Protein AF-A0A7R9T171-F1 (afdb_monomer)

Sequence (100 aa):
VRAASKSTMTVAEIAKSERPMKIVFVSAECAPWSKTGGLGDVVGSLPVELAKRGHKVMTISPRYDQYKGAWDTSVHVEALGKSVGFFHEKKKGVDRVFVD

Structure (mmCIF, N/CA/C/O backbone):
data_AF-A0A7R9T171-F1
#
_entry.id   AF-A0A7R9T171-F1
#
loop_
_atom_site.group_PDB
_atom_site.id
_atom_site.type_symbol
_atom_site.label_atom_id
_atom_site.label_alt_id
_atom_site.label_comp_id
_atom_site.label_asym_id
_atom_site.label_entity_id
_atom_site.label_seq_id
_atom_site.pdbx_PDB_ins_code
_atom_site.Cartn_x
_atom_site.Cartn_y
_atom_site.Cartn_z
_atom_site.occupancy
_atom_site.B_iso_or_equiv
_atom_site.auth_seq_id
_atom_site.auth_comp_id
_atom_site.auth_asym_id
_atom_site.auth_atom_id
_atom_site.pdbx_PDB_model_num
ATOM 1 N N . VAL A 1 1 ? -21.809 -25.396 43.282 1.00 40.94 1 VAL A N 1
ATOM 2 C CA . VAL A 1 1 ? -21.152 -25.643 41.976 1.00 40.94 1 VAL A CA 1
ATOM 3 C C . VAL A 1 1 ? -21.964 -24.930 40.902 1.00 40.94 1 VAL A C 1
ATOM 5 O O . VAL A 1 1 ? -22.994 -25.442 40.493 1.00 40.94 1 VAL A O 1
ATOM 8 N N . ARG A 1 2 ? -21.607 -23.688 40.552 1.00 30.27 2 ARG A N 1
ATOM 9 C CA . ARG A 1 2 ? -22.331 -22.885 39.551 1.00 30.27 2 ARG A CA 1
ATOM 10 C C . ARG A 1 2 ? -21.490 -22.898 38.277 1.00 30.27 2 ARG A C 1
ATOM 12 O O . ARG A 1 2 ? -20.361 -22.421 38.289 1.00 30.27 2 ARG A O 1
ATOM 19 N N . ALA A 1 3 ? -22.009 -23.543 37.239 1.00 40.09 3 ALA A N 1
ATOM 20 C CA . ALA A 1 3 ? -21.348 -23.694 35.952 1.00 40.09 3 ALA A CA 1
ATOM 21 C C . ALA A 1 3 ? -21.113 -22.319 35.305 1.00 40.09 3 ALA A C 1
ATOM 23 O O . ALA A 1 3 ? -22.040 -21.520 35.175 1.00 40.09 3 ALA A O 1
ATOM 24 N N . ALA A 1 4 ? -19.866 -22.048 34.920 1.00 43.28 4 ALA A N 1
ATOM 25 C CA . ALA A 1 4 ? -19.492 -20.873 34.148 1.00 43.28 4 ALA A CA 1
ATOM 26 C C . ALA A 1 4 ? -20.035 -21.007 32.717 1.00 43.28 4 ALA A C 1
ATOM 28 O O . ALA A 1 4 ? -19.695 -21.947 31.996 1.00 43.28 4 ALA A O 1
ATOM 29 N N . SER A 1 5 ? -20.892 -20.066 32.322 1.00 41.47 5 SER A N 1
ATOM 30 C CA . SER A 1 5 ? -21.375 -19.915 30.950 1.00 41.47 5 SER A CA 1
ATOM 31 C C . SER A 1 5 ? -20.195 -19.571 30.035 1.00 41.47 5 SER A C 1
ATOM 33 O O . SER A 1 5 ? -19.574 -18.519 30.187 1.00 41.47 5 SER A O 1
ATOM 35 N N . LYS A 1 6 ? -19.844 -20.470 29.108 1.00 45.91 6 LYS A N 1
ATOM 36 C CA . LYS A 1 6 ? -18.869 -20.194 28.046 1.00 45.91 6 LYS A CA 1
ATOM 37 C C . LYS A 1 6 ? -19.537 -19.297 27.002 1.00 45.91 6 LYS A C 1
ATOM 39 O O . LYS A 1 6 ? -20.244 -19.785 26.123 1.00 45.91 6 LYS A O 1
ATOM 44 N N . SER A 1 7 ? -19.325 -17.988 27.113 1.00 41.78 7 SER A N 1
ATOM 45 C CA . SER A 1 7 ? -19.773 -17.006 26.125 1.00 41.78 7 SER A CA 1
ATOM 46 C C . SER A 1 7 ? -19.083 -17.258 24.783 1.00 41.78 7 SER A C 1
ATOM 48 O O . SER A 1 7 ? -17.870 -17.109 24.650 1.00 41.78 7 SER A O 1
ATOM 50 N N . THR A 1 8 ? -19.864 -17.662 23.786 1.00 44.84 8 THR A N 1
ATOM 51 C CA . THR A 1 8 ? -19.421 -17.755 22.391 1.00 44.84 8 THR A CA 1
ATOM 52 C C . THR A 1 8 ? -19.286 -16.329 21.855 1.00 44.84 8 THR A C 1
ATOM 54 O O . THR A 1 8 ? -20.284 -15.621 21.749 1.00 44.84 8 THR A O 1
ATOM 57 N N . MET A 1 9 ? -18.058 -15.875 21.586 1.00 45.22 9 MET A N 1
ATOM 58 C CA . MET A 1 9 ? -17.800 -14.524 21.072 1.00 45.22 9 MET A CA 1
ATOM 59 C C . MET A 1 9 ? -18.233 -14.415 19.607 1.00 45.22 9 MET A C 1
ATOM 61 O O . MET A 1 9 ? -17.807 -15.200 18.761 1.00 45.22 9 MET A O 1
ATOM 65 N N . THR A 1 10 ? -19.085 -13.438 19.303 1.00 45.94 10 THR A N 1
ATOM 66 C CA . THR A 1 10 ? -19.449 -13.076 17.931 1.00 45.94 10 THR A CA 1
ATOM 67 C C . THR A 1 10 ? -18.349 -12.211 17.310 1.00 45.94 10 THR A C 1
ATOM 69 O O . THR A 1 10 ? -17.597 -11.527 18.000 1.00 45.94 10 THR A O 1
ATOM 72 N N . VAL A 1 11 ? -18.264 -12.212 15.980 1.00 55.19 11 VAL A N 1
ATOM 73 C CA . VAL A 1 11 ? -17.243 -11.523 15.159 1.00 55.19 11 VAL A CA 1
ATOM 74 C C . VAL A 1 11 ? -17.263 -9.978 15.313 1.00 55.19 11 VAL A C 1
ATOM 76 O O . VAL A 1 11 ? -16.477 -9.276 14.686 1.00 55.19 11 VAL A O 1
ATOM 79 N N . ALA A 1 12 ? -18.155 -9.421 16.140 1.00 53.19 12 ALA A N 1
ATOM 80 C CA . ALA A 1 12 ? -18.493 -7.999 16.166 1.00 53.19 12 ALA A CA 1
ATOM 81 C C . ALA A 1 12 ? -17.641 -7.122 17.105 1.00 53.19 12 ALA A C 1
ATOM 83 O O . ALA A 1 12 ? -17.650 -5.905 16.938 1.00 53.19 12 ALA A O 1
ATOM 84 N N . GLU A 1 13 ? -16.862 -7.685 18.030 1.00 56.16 13 GLU A N 1
ATOM 85 C CA . GLU A 1 13 ? -15.974 -6.892 18.896 1.00 56.16 13 GLU A CA 1
ATOM 86 C C . GLU A 1 13 ? -14.505 -7.194 18.600 1.00 56.16 13 GLU A C 1
ATOM 88 O O . GLU A 1 13 ? -13.770 -7.760 19.408 1.00 56.16 13 GLU A O 1
ATOM 93 N N . ILE A 1 14 ? -14.036 -6.775 17.420 1.00 62.94 14 ILE A N 1
ATOM 94 C CA . ILE A 1 14 ? -12.603 -6.516 17.264 1.00 62.94 14 ILE A CA 1
ATOM 95 C C . ILE A 1 14 ? -12.301 -5.341 18.194 1.00 62.94 14 ILE A C 1
ATOM 97 O O . ILE A 1 14 ? -12.594 -4.191 17.859 1.00 62.94 14 ILE A O 1
ATOM 101 N N . ALA A 1 15 ? -11.771 -5.639 19.382 1.00 73.31 15 ALA A N 1
ATOM 102 C CA . ALA A 1 15 ? -11.358 -4.631 20.344 1.00 73.31 15 ALA A CA 1
ATOM 103 C C . ALA A 1 15 ? -10.462 -3.609 19.630 1.00 73.31 15 ALA A C 1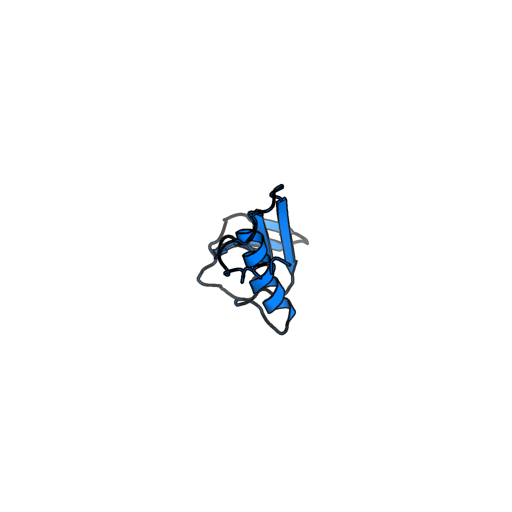
ATOM 105 O O . ALA A 1 15 ? -9.390 -3.946 19.112 1.00 73.31 15 ALA A O 1
ATOM 106 N N . LYS A 1 16 ? -10.945 -2.366 19.533 1.00 79.44 16 LYS A N 1
ATOM 107 C CA . LYS A 1 16 ? -10.157 -1.266 18.978 1.00 79.44 16 LYS A CA 1
ATOM 108 C C . LYS A 1 16 ? -8.924 -1.086 19.852 1.00 79.44 16 LYS A C 1
ATOM 110 O O . LYS A 1 16 ? -9.007 -1.182 21.073 1.00 79.44 16 LYS A O 1
ATOM 115 N N . SER A 1 17 ? -7.782 -0.840 19.225 1.00 83.00 17 SER A N 1
ATOM 116 C CA . SER A 1 17 ? -6.551 -0.599 19.962 1.00 83.00 17 SER A CA 1
ATOM 117 C C . SER A 1 17 ? -6.704 0.650 20.829 1.00 83.00 17 SER A C 1
ATOM 119 O O . SER A 1 17 ? -7.089 1.707 20.332 1.00 83.00 17 SER A O 1
ATOM 121 N N . GLU A 1 18 ? -6.354 0.537 22.111 1.00 86.25 18 GLU A N 1
ATOM 122 C CA . GLU A 1 18 ? -6.325 1.665 23.052 1.00 86.25 18 GLU A CA 1
ATOM 123 C C . GLU A 1 18 ? -5.329 2.755 22.621 1.00 86.25 18 GLU A C 1
ATOM 125 O O . GLU A 1 18 ? -5.447 3.912 23.021 1.00 86.25 18 GLU A O 1
ATOM 130 N N . ARG A 1 19 ? -4.350 2.402 21.773 1.00 91.19 19 ARG A N 1
ATOM 131 C CA . ARG A 1 19 ? -3.341 3.317 21.230 1.00 91.19 19 ARG A CA 1
ATOM 132 C C . ARG A 1 19 ? -3.245 3.179 19.707 1.00 91.19 19 ARG A C 1
ATOM 134 O O . ARG A 1 19 ? -2.403 2.429 19.206 1.00 91.19 19 ARG A O 1
ATOM 141 N N . PRO A 1 20 ? -4.074 3.917 18.947 1.00 91.75 20 PRO A N 1
ATOM 142 C CA . PRO A 1 20 ? -3.958 3.997 17.497 1.00 91.75 20 PRO A CA 1
ATOM 143 C C . PRO A 1 20 ? -2.538 4.373 17.059 1.00 91.75 20 PRO A C 1
ATOM 145 O O . PRO A 1 20 ? -1.914 5.273 17.620 1.00 91.75 20 PRO A O 1
ATOM 148 N N . MET A 1 21 ? -2.037 3.697 16.026 1.00 95.75 21 MET A N 1
ATOM 149 C CA . MET A 1 21 ? -0.687 3.903 15.491 1.00 95.75 21 MET A CA 1
ATOM 150 C C . MET A 1 21 ? -0.750 4.226 14.004 1.00 95.75 21 MET A C 1
ATOM 152 O O . MET A 1 21 ? -1.727 3.888 13.333 1.00 95.75 21 MET A O 1
ATOM 156 N N . LYS A 1 22 ? 0.309 4.861 13.496 1.00 96.44 22 LYS A N 1
ATOM 157 C CA . LYS A 1 22 ? 0.542 5.047 12.062 1.00 96.44 22 LYS A CA 1
ATOM 158 C C . LYS A 1 22 ? 1.493 3.951 11.595 1.00 96.44 22 LYS A C 1
ATOM 160 O O . LYS A 1 22 ? 2.610 3.877 12.096 1.00 96.44 22 LYS A O 1
ATOM 165 N N . ILE A 1 23 ? 1.040 3.100 10.682 1.00 96.00 23 ILE A N 1
ATOM 166 C CA . ILE A 1 23 ? 1.793 1.935 10.211 1.00 96.00 23 ILE A CA 1
ATOM 167 C C . ILE A 1 23 ? 1.936 2.037 8.697 1.00 96.00 23 ILE A C 1
ATOM 169 O O . ILE A 1 23 ? 0.942 2.213 7.994 1.00 96.00 23 ILE A O 1
ATOM 173 N N . VAL A 1 24 ? 3.165 1.918 8.201 1.00 97.19 24 VAL A N 1
ATOM 174 C CA . VAL A 1 24 ? 3.462 1.900 6.767 1.00 97.19 24 VAL A CA 1
ATOM 175 C C . VAL A 1 24 ? 4.076 0.551 6.423 1.00 97.19 24 VAL A C 1
ATOM 177 O O . VAL A 1 24 ? 5.116 0.183 6.962 1.00 97.19 24 VAL A O 1
ATOM 180 N N . PHE A 1 25 ? 3.414 -0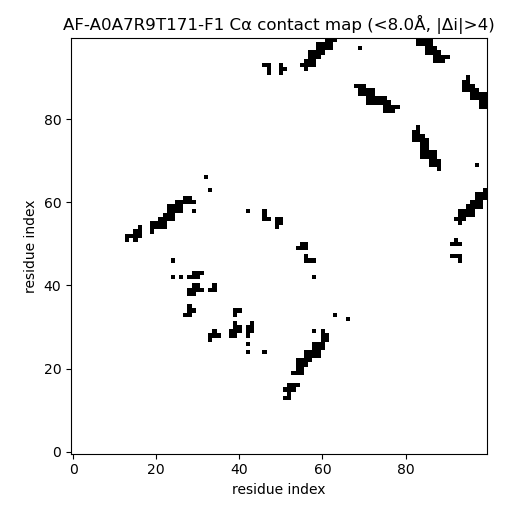.186 5.539 1.00 96.50 25 PHE A N 1
ATOM 181 C CA . PHE A 1 25 ? 3.930 -1.410 4.942 1.00 96.50 25 PHE A CA 1
ATOM 182 C C . PHE A 1 25 ? 4.585 -1.066 3.612 1.00 96.50 25 PHE A C 1
ATOM 184 O O . PHE A 1 25 ? 3.984 -0.363 2.805 1.00 96.50 25 PHE A O 1
ATOM 191 N N . VAL A 1 26 ? 5.785 -1.585 3.374 1.00 96.19 26 VAL A N 1
ATOM 192 C CA . VAL A 1 26 ? 6.478 -1.461 2.090 1.00 96.19 26 VAL A CA 1
ATOM 193 C C . VAL A 1 26 ? 6.759 -2.865 1.580 1.00 96.19 26 VAL A C 1
ATOM 195 O O . VAL A 1 26 ? 7.345 -3.676 2.297 1.00 96.19 26 VAL A O 1
ATOM 198 N N . SER A 1 27 ? 6.311 -3.171 0.367 1.00 95.38 27 SER A N 1
ATOM 199 C CA . SER A 1 27 ? 6.489 -4.489 -0.242 1.00 95.38 27 SER A CA 1
ATOM 200 C C . SER A 1 27 ? 6.559 -4.402 -1.762 1.00 95.38 27 SER A C 1
ATOM 202 O O . SER A 1 27 ? 6.076 -3.454 -2.375 1.00 95.38 27 SER A O 1
ATOM 204 N N . ALA A 1 28 ? 7.132 -5.433 -2.385 1.00 94.56 28 ALA A N 1
ATOM 205 C CA . ALA A 1 28 ? 7.070 -5.597 -3.835 1.00 94.56 28 ALA A CA 1
ATOM 206 C C . ALA A 1 28 ? 5.695 -6.117 -4.302 1.00 94.56 28 ALA A C 1
ATOM 208 O O . ALA A 1 28 ? 5.271 -5.834 -5.413 1.00 94.56 28 ALA A O 1
ATOM 209 N N . GLU A 1 29 ? 4.961 -6.844 -3.455 1.00 93.44 29 GLU A N 1
ATOM 210 C CA . GLU A 1 29 ? 3.659 -7.430 -3.798 1.00 93.44 29 GLU A CA 1
ATOM 211 C C . GLU A 1 29 ? 2.534 -6.835 -2.944 1.00 93.44 29 GLU A C 1
ATOM 213 O O . GLU A 1 29 ? 2.677 -6.683 -1.727 1.00 93.44 29 GLU A O 1
ATOM 218 N N . CYS A 1 30 ? 1.400 -6.531 -3.573 1.00 92.81 30 CYS A N 1
ATOM 219 C CA . CYS A 1 30 ? 0.184 -6.029 -2.949 1.00 92.81 30 CYS A CA 1
ATOM 220 C C . CYS A 1 30 ? -1.055 -6.534 -3.713 1.00 92.81 30 CYS A C 1
ATOM 222 O O . CYS A 1 30 ? -1.359 -6.065 -4.810 1.00 92.81 30 CYS A O 1
ATOM 224 N N . ALA A 1 31 ? -1.812 -7.479 -3.141 1.00 91.31 31 ALA A N 1
ATOM 225 C CA . ALA A 1 31 ? -3.017 -8.003 -3.789 1.00 91.31 31 ALA A CA 1
ATOM 226 C C . ALA A 1 31 ? -4.194 -6.999 -3.741 1.00 91.31 31 ALA A C 1
ATOM 228 O O . ALA A 1 31 ? -4.422 -6.380 -2.695 1.00 91.31 31 ALA A O 1
ATOM 229 N N . PRO A 1 32 ? -5.012 -6.881 -4.809 1.00 91.75 32 PRO A N 1
ATOM 230 C CA . PRO A 1 32 ? -5.009 -7.697 -6.031 1.00 91.75 32 PRO A CA 1
ATOM 231 C C . PRO A 1 32 ? -4.151 -7.145 -7.187 1.00 91.75 32 PRO A C 1
ATOM 233 O O . PRO A 1 32 ? -4.255 -7.665 -8.290 1.00 91.75 32 PRO A O 1
ATOM 236 N N . TRP A 1 33 ? -3.356 -6.094 -6.971 1.00 91.19 33 TRP A N 1
ATOM 237 C CA . TRP A 1 33 ? -2.637 -5.389 -8.041 1.00 91.19 33 TRP A CA 1
ATOM 238 C C . TRP A 1 33 ? -1.370 -6.116 -8.499 1.00 91.19 33 TRP A C 1
ATOM 240 O O . TRP A 1 33 ? -1.204 -6.373 -9.685 1.00 91.19 33 TRP A O 1
ATOM 250 N N . SER A 1 34 ? -0.498 -6.477 -7.558 1.00 88.69 34 SER A N 1
ATOM 251 C CA . SER A 1 34 ? 0.741 -7.209 -7.820 1.00 88.69 34 SER A CA 1
ATOM 252 C C . SER A 1 34 ? 0.841 -8.402 -6.880 1.00 88.69 34 SER A C 1
ATOM 254 O O . SER A 1 34 ? 0.906 -8.260 -5.659 1.00 88.69 34 SER A O 1
ATOM 256 N N . LYS A 1 35 ? 0.784 -9.609 -7.438 1.00 90.50 35 LYS A N 1
ATOM 257 C CA . LYS A 1 35 ? 0.814 -10.843 -6.655 1.00 90.50 35 LYS A CA 1
ATOM 258 C C . LYS A 1 35 ? 1.450 -11.962 -7.462 1.00 90.50 35 LYS A C 1
ATOM 260 O O . LYS A 1 35 ? 0.931 -12.336 -8.510 1.00 90.50 35 LYS A O 1
ATOM 265 N N . THR A 1 36 ? 2.497 -12.541 -6.897 1.00 90.94 36 THR A N 1
ATOM 266 C CA . THR A 1 36 ? 3.153 -13.750 -7.404 1.00 90.94 36 THR A CA 1
ATOM 267 C C . THR A 1 36 ? 2.999 -14.892 -6.403 1.00 90.94 36 THR A C 1
ATOM 269 O O . THR A 1 36 ? 2.835 -16.043 -6.800 1.00 90.94 36 THR A O 1
ATOM 272 N N . GLY A 1 37 ? 2.987 -14.586 -5.099 1.00 89.94 37 GLY A N 1
ATOM 273 C CA . GLY A 1 37 ? 2.864 -15.581 -4.035 1.00 89.94 37 GLY A CA 1
ATOM 274 C C . GLY A 1 37 ? 2.113 -15.081 -2.800 1.00 89.94 37 GLY A C 1
ATOM 275 O O . GLY A 1 37 ? 1.252 -14.204 -2.868 1.00 89.94 37 GLY A O 1
ATOM 276 N N . GLY A 1 38 ? 2.432 -15.667 -1.641 1.00 93.56 38 GLY A N 1
ATOM 277 C CA . GLY A 1 38 ? 1.742 -15.381 -0.376 1.00 93.56 38 GLY A CA 1
ATOM 278 C C . GLY A 1 38 ? 2.017 -13.987 0.200 1.00 93.56 38 GLY A C 1
ATOM 279 O O . GLY A 1 38 ? 1.234 -13.500 1.014 1.00 93.56 38 GLY A O 1
ATOM 280 N N . LEU A 1 39 ? 3.087 -13.311 -0.236 1.00 92.69 39 LEU A N 1
ATOM 281 C CA . LEU A 1 39 ? 3.404 -11.956 0.224 1.00 92.69 39 LEU A CA 1
ATOM 282 C C . LEU A 1 39 ? 2.289 -10.970 -0.150 1.00 92.69 39 LEU A C 1
ATOM 284 O O . LEU A 1 39 ? 1.828 -10.212 0.706 1.00 92.69 39 LEU A O 1
ATOM 288 N N . GLY A 1 40 ? 1.806 -11.030 -1.396 1.00 91.31 40 GLY A N 1
ATOM 289 C CA . GLY A 1 40 ? 0.707 -10.183 -1.856 1.00 91.31 40 GLY A CA 1
ATOM 290 C C . GLY A 1 40 ? -0.574 -10.377 -1.041 1.00 91.31 40 GLY A C 1
ATOM 291 O O . GLY A 1 40 ? -1.270 -9.401 -0.761 1.00 91.31 40 GLY A O 1
ATOM 292 N N . ASP A 1 41 ? -0.860 -11.604 -0.595 1.00 93.81 41 ASP A N 1
ATOM 293 C CA . ASP A 1 41 ? -2.031 -11.900 0.239 1.00 93.81 41 ASP A CA 1
ATOM 294 C C . ASP A 1 41 ? -1.909 -11.320 1.647 1.00 93.81 41 ASP A C 1
ATOM 296 O O . ASP A 1 41 ? -2.877 -10.762 2.175 1.00 93.81 41 ASP A O 1
ATOM 300 N N . VAL A 1 42 ? -0.720 -11.393 2.251 1.00 93.94 42 VAL A N 1
ATOM 301 C CA . VAL A 1 42 ? -0.467 -10.818 3.579 1.00 93.94 42 VAL A CA 1
ATOM 302 C C . VAL A 1 42 ? -0.609 -9.298 3.526 1.00 93.94 42 VAL A C 1
ATOM 304 O O . VAL A 1 42 ? -1.366 -8.728 4.308 1.00 93.94 42 VAL A O 1
ATOM 307 N N . VAL A 1 43 ? 0.034 -8.636 2.561 1.00 94.62 43 VAL A N 1
ATOM 308 C CA . VAL A 1 43 ? -0.045 -7.170 2.397 1.00 94.62 43 VAL A CA 1
ATOM 309 C C . VAL A 1 43 ? -1.441 -6.726 1.934 1.00 94.62 43 VAL A C 1
ATOM 311 O O . VAL A 1 43 ? -1.902 -5.623 2.233 1.00 94.62 43 VAL A O 1
ATOM 314 N N . GLY A 1 44 ? -2.176 -7.594 1.243 1.00 92.06 44 GLY A N 1
ATOM 315 C CA . GLY A 1 44 ? -3.569 -7.355 0.882 1.00 92.06 44 GLY A CA 1
ATOM 316 C C . GLY A 1 44 ? -4.512 -7.370 2.090 1.00 92.06 44 GLY A C 1
ATOM 317 O O . GLY A 1 44 ? -5.403 -6.519 2.174 1.00 92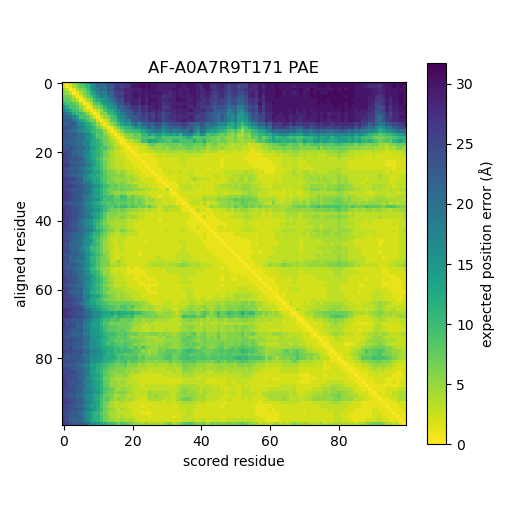.06 44 GLY A O 1
ATOM 318 N N . SER A 1 45 ? -4.315 -8.312 3.021 1.00 94.06 45 SER A N 1
ATOM 319 C CA . SER A 1 45 ? -5.269 -8.643 4.092 1.00 94.06 45 SER A CA 1
ATOM 320 C C . SER A 1 45 ? -4.922 -8.060 5.467 1.00 94.06 45 SER A C 1
ATOM 322 O O . SER A 1 45 ? -5.791 -7.464 6.105 1.00 94.06 45 SER A O 1
ATOM 324 N N . LEU A 1 46 ? -3.670 -8.167 5.921 1.00 94.31 46 LEU A N 1
ATOM 325 C CA . LEU A 1 46 ? -3.252 -7.742 7.261 1.00 94.31 46 LEU A CA 1
ATOM 326 C C . LEU A 1 46 ? -3.441 -6.230 7.497 1.00 94.31 46 LEU A C 1
ATOM 328 O O . LEU A 1 46 ? -4.012 -5.864 8.528 1.00 94.31 46 LEU A O 1
ATOM 332 N N . PRO A 1 47 ? -3.067 -5.333 6.563 1.00 94.69 47 PRO A N 1
ATOM 333 C CA . PRO A 1 47 ? -3.313 -3.898 6.707 1.00 94.69 47 PRO A CA 1
ATOM 334 C C . PRO A 1 47 ? -4.789 -3.542 6.893 1.00 94.69 47 PRO A C 1
ATOM 336 O O . PRO A 1 47 ? -5.112 -2.634 7.656 1.00 94.69 47 PRO A O 1
ATOM 339 N N . VAL A 1 48 ? -5.691 -4.280 6.237 1.00 94.38 48 VAL A N 1
ATOM 340 C CA . VAL A 1 48 ? -7.141 -4.073 6.361 1.00 94.38 48 VAL A CA 1
ATOM 341 C C . VAL A 1 48 ? -7.608 -4.419 7.770 1.00 94.38 48 VAL A C 1
ATOM 343 O O . VAL A 1 48 ? -8.413 -3.697 8.350 1.00 94.38 48 VAL A O 1
ATOM 346 N N . GLU A 1 49 ? -7.084 -5.496 8.344 1.00 93.75 49 GLU A N 1
ATOM 347 C CA . GLU A 1 49 ? -7.441 -5.910 9.697 1.00 93.75 49 GLU A CA 1
ATOM 348 C C . GLU A 1 49 ? -6.886 -4.954 10.764 1.00 93.75 49 GLU A C 1
ATOM 350 O O . GLU A 1 49 ? -7.576 -4.610 11.724 1.00 93.75 49 GLU A O 1
ATOM 355 N N . LEU A 1 50 ? -5.677 -4.428 10.558 1.00 92.75 50 LEU A N 1
ATOM 356 C CA . LEU A 1 50 ? -5.110 -3.380 11.411 1.00 92.75 50 LEU A CA 1
ATOM 357 C C . LEU A 1 50 ? -5.895 -2.063 11.306 1.00 92.75 50 LEU A C 1
ATOM 359 O O . LEU A 1 50 ? -6.119 -1.398 12.319 1.00 92.75 50 LEU A O 1
ATOM 363 N N . ALA A 1 51 ? -6.377 -1.708 10.114 1.00 93.00 51 ALA A N 1
ATOM 364 C CA . ALA A 1 51 ? -7.242 -0.546 9.940 1.00 93.00 51 ALA A CA 1
ATOM 365 C C . ALA A 1 51 ? -8.570 -0.700 10.703 1.00 93.00 51 ALA A C 1
ATOM 367 O O . ALA A 1 51 ? -9.009 0.238 11.369 1.00 93.00 51 ALA A O 1
ATOM 368 N N . LYS A 1 52 ? -9.177 -1.898 10.706 1.00 92.19 52 LYS A N 1
ATOM 369 C CA . LYS A 1 52 ? -10.384 -2.180 11.513 1.00 92.19 52 LYS A CA 1
ATOM 370 C C . LYS A 1 52 ? -10.145 -2.032 13.016 1.00 92.19 52 LYS A C 1
ATOM 372 O O . LYS A 1 52 ? -11.034 -1.570 13.726 1.00 92.19 52 LYS A O 1
ATOM 377 N N . ARG A 1 53 ? -8.940 -2.359 13.493 1.00 91.06 53 ARG A N 1
ATOM 378 C CA . ARG A 1 53 ? -8.521 -2.144 14.892 1.00 91.06 53 ARG A CA 1
ATOM 379 C C . ARG A 1 53 ? -8.304 -0.667 15.249 1.00 91.06 53 ARG A C 1
ATOM 381 O O . ARG A 1 53 ? -8.042 -0.367 16.410 1.00 91.06 53 ARG A O 1
ATOM 388 N N . GLY A 1 54 ? -8.438 0.255 14.293 1.00 91.81 54 GLY A N 1
ATOM 389 C CA . GLY A 1 54 ? -8.331 1.700 14.505 1.00 91.81 54 GLY A CA 1
ATOM 390 C C . GLY A 1 54 ? -6.953 2.289 14.201 1.00 91.81 54 GLY A C 1
ATOM 391 O O . GLY A 1 54 ? -6.738 3.474 14.447 1.00 91.81 54 GLY A O 1
ATOM 392 N N . HIS A 1 55 ? -6.014 1.506 13.662 1.00 94.56 55 HIS A N 1
ATOM 393 C CA . HIS A 1 55 ? -4.719 2.032 13.229 1.00 94.56 55 HIS A CA 1
ATOM 394 C C . HIS A 1 55 ? -4.852 2.760 11.884 1.00 94.56 55 HIS A C 1
ATOM 396 O O . HIS A 1 55 ? -5.629 2.361 11.019 1.00 94.56 55 HIS A O 1
ATOM 402 N N . LYS A 1 56 ? -4.057 3.814 11.674 1.00 95.44 56 LYS A N 1
ATOM 403 C CA . LYS A 1 56 ? -3.916 4.433 10.353 1.00 95.44 56 LYS A CA 1
ATOM 404 C C . LYS A 1 56 ? -2.856 3.657 9.583 1.00 95.44 56 LYS A C 1
ATOM 406 O O . LYS A 1 56 ? -1.681 3.716 9.943 1.00 95.44 56 LYS A O 1
ATOM 411 N N . VAL A 1 57 ? -3.270 2.932 8.551 1.00 96.81 57 VAL A N 1
ATOM 412 C CA . VAL A 1 57 ? -2.385 2.019 7.823 1.00 96.81 57 VAL A CA 1
ATOM 413 C C . VAL A 1 57 ? -2.234 2.449 6.373 1.00 96.81 57 VAL A C 1
ATOM 415 O O . VAL A 1 57 ? -3.224 2.757 5.709 1.00 96.81 57 VAL A O 1
ATOM 418 N N . MET A 1 58 ? -0.993 2.427 5.897 1.00 97.06 58 MET A N 1
ATOM 419 C CA . MET A 1 58 ? -0.633 2.667 4.509 1.00 97.06 58 MET A CA 1
ATOM 420 C C . MET A 1 58 ? 0.153 1.482 3.940 1.00 97.06 58 MET A C 1
ATOM 422 O O . MET A 1 58 ? 0.966 0.893 4.651 1.00 97.06 58 MET A O 1
ATOM 426 N N . THR A 1 59 ? -0.066 1.138 2.672 1.00 96.19 59 THR A N 1
ATOM 427 C CA . THR A 1 59 ? 0.751 0.159 1.934 1.00 96.19 59 THR A CA 1
ATOM 428 C C . THR A 1 59 ? 1.413 0.832 0.742 1.00 96.19 59 THR A C 1
ATOM 430 O O . THR A 1 59 ? 0.709 1.478 -0.028 1.00 96.19 59 THR A O 1
ATOM 433 N N . ILE A 1 60 ? 2.719 0.650 0.571 1.00 96.25 60 ILE A N 1
ATOM 434 C CA . ILE A 1 60 ? 3.507 1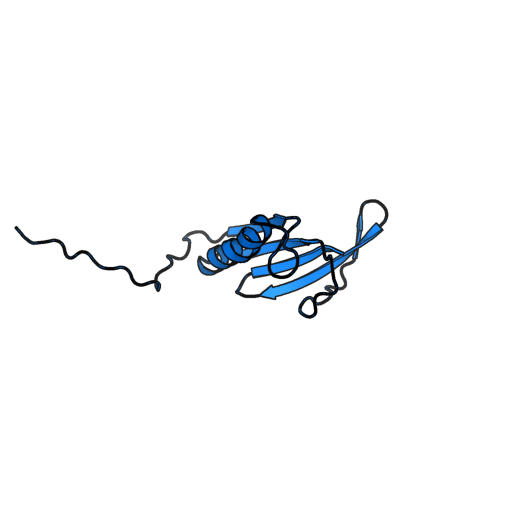.175 -0.543 1.00 96.25 60 ILE A CA 1
ATOM 435 C C . ILE A 1 60 ? 4.035 0.001 -1.367 1.00 96.25 60 ILE A C 1
ATOM 437 O O . ILE A 1 60 ? 4.683 -0.890 -0.814 1.00 96.25 60 ILE A O 1
ATOM 441 N N . SER A 1 61 ? 3.774 0.007 -2.673 1.00 95.56 61 SER A N 1
ATOM 442 C CA . SER A 1 61 ? 4.298 -0.999 -3.606 1.00 95.56 61 SER A CA 1
ATOM 443 C C . SER A 1 61 ? 4.557 -0.411 -4.994 1.00 95.56 61 SER A C 1
ATOM 445 O O . SER A 1 61 ? 3.904 0.565 -5.352 1.00 95.56 61 SER A O 1
ATOM 447 N N . PRO A 1 62 ? 5.447 -0.987 -5.816 1.00 95.38 62 PRO A N 1
ATOM 448 C CA . PRO A 1 62 ? 5.644 -0.516 -7.184 1.00 95.38 62 PRO A CA 1
ATOM 449 C C . PRO A 1 62 ? 4.368 -0.618 -8.034 1.00 95.38 62 PRO A C 1
ATOM 451 O O . PRO A 1 62 ? 3.540 -1.523 -7.862 1.00 95.38 62 PRO A O 1
ATOM 454 N N . ARG A 1 63 ? 4.214 0.315 -8.972 1.00 94.88 63 ARG A N 1
ATOM 455 C CA . ARG A 1 63 ? 3.146 0.328 -9.966 1.00 94.88 63 ARG A CA 1
ATOM 456 C C . ARG A 1 63 ? 3.586 -0.466 -11.196 1.00 94.88 63 ARG A C 1
ATOM 458 O O . ARG A 1 63 ? 4.166 0.075 -12.122 1.00 94.88 63 ARG A O 1
ATOM 465 N N . TYR A 1 64 ? 3.316 -1.769 -11.205 1.00 93.38 64 TYR A N 1
ATOM 466 C CA . TYR A 1 64 ? 3.686 -2.625 -12.340 1.00 93.38 64 TYR A CA 1
ATOM 467 C C . TYR A 1 64 ? 2.760 -2.482 -13.554 1.00 93.38 64 TYR A C 1
ATOM 469 O O . TYR A 1 64 ? 3.144 -2.872 -14.652 1.00 93.38 64 TYR A O 1
ATOM 477 N N . ASP A 1 65 ? 1.548 -1.956 -13.363 1.00 92.06 65 ASP A N 1
ATOM 478 C CA . ASP A 1 65 ? 0.568 -1.735 -14.428 1.00 92.06 65 ASP A CA 1
ATOM 479 C C . ASP A 1 65 ? -0.289 -0.491 -14.125 1.00 92.06 65 ASP A C 1
ATOM 481 O O . ASP A 1 65 ? -0.314 0.036 -13.006 1.00 92.06 65 ASP A O 1
ATOM 485 N N . GLN A 1 66 ? -1.037 -0.018 -15.118 1.00 91.25 66 GLN A N 1
ATOM 486 C CA . GLN A 1 66 ? -1.942 1.116 -15.001 1.00 91.25 66 GLN A CA 1
ATOM 487 C C . GLN A 1 66 ? -3.233 0.723 -14.271 1.00 91.25 66 GLN A C 1
ATOM 489 O O . GLN A 1 66 ? -4.280 0.442 -14.859 1.00 91.25 66 GLN A O 1
ATOM 494 N N . TYR A 1 67 ? -3.172 0.722 -12.941 1.00 90.31 67 TYR A N 1
ATOM 495 C CA . TYR A 1 67 ? -4.315 0.383 -12.096 1.00 90.31 67 TYR A CA 1
ATOM 496 C C . TYR A 1 67 ? -5.448 1.416 -12.210 1.00 90.31 67 TYR A C 1
ATOM 498 O O . TYR A 1 67 ? -5.293 2.565 -11.804 1.00 90.31 67 TYR A O 1
ATOM 506 N N . LYS A 1 68 ? -6.628 0.989 -12.685 1.0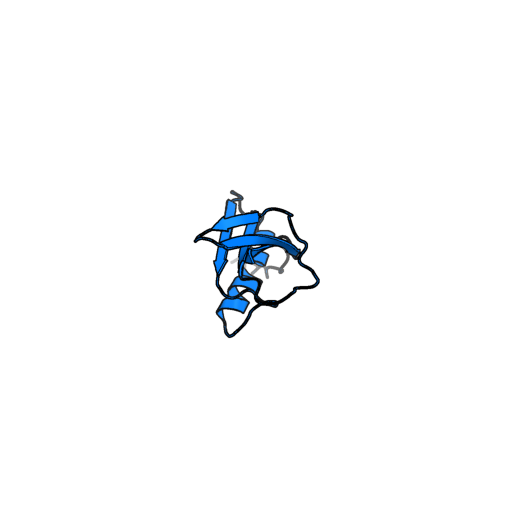0 86.94 68 LYS A N 1
ATOM 507 C CA . LYS A 1 68 ? -7.803 1.861 -12.918 1.00 86.94 68 LYS A CA 1
ATOM 508 C C . LYS A 1 68 ? -8.287 2.645 -11.689 1.00 86.94 68 LYS A C 1
ATOM 510 O O . LYS A 1 68 ? -8.932 3.673 -11.849 1.00 86.94 68 LYS A O 1
ATOM 515 N N . GLY A 1 69 ? -8.052 2.124 -10.484 1.00 86.06 69 GLY A N 1
ATOM 516 C CA . GLY A 1 69 ? -8.499 2.734 -9.226 1.00 86.06 69 GLY A CA 1
ATOM 517 C C . GLY A 1 69 ? -7.490 3.692 -8.593 1.00 86.06 69 GLY A C 1
ATOM 518 O O . GLY A 1 69 ? -7.850 4.398 -7.653 1.00 86.06 69 GLY A O 1
ATOM 519 N N . ALA A 1 70 ? -6.251 3.712 -9.087 1.00 91.88 70 ALA A N 1
ATOM 520 C CA . ALA A 1 70 ? -5.190 4.538 -8.538 1.00 91.88 70 AL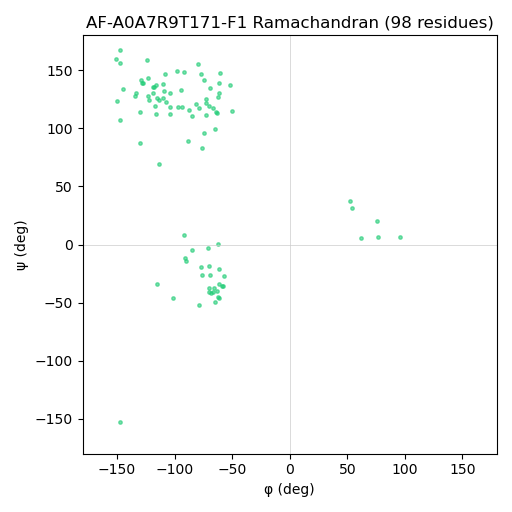A A CA 1
ATOM 521 C C . ALA A 1 70 ? -5.128 5.870 -9.293 1.00 91.88 70 ALA A C 1
ATOM 523 O O . ALA A 1 70 ? -4.889 5.892 -10.501 1.00 91.88 70 ALA A O 1
ATOM 524 N N . TRP A 1 71 ? -5.351 6.975 -8.584 1.00 94.12 71 TRP A N 1
ATOM 525 C CA . TRP A 1 71 ? -5.235 8.318 -9.150 1.00 94.12 71 TRP A CA 1
ATOM 526 C C . TRP A 1 71 ? -3.827 8.871 -8.934 1.00 94.12 71 TRP A C 1
ATOM 528 O O . TRP A 1 71 ? -3.176 8.558 -7.936 1.00 94.12 71 TRP A O 1
ATOM 538 N N . ASP A 1 72 ? -3.364 9.699 -9.867 1.00 93.31 72 ASP A N 1
ATOM 539 C CA . ASP A 1 72 ? -2.094 10.412 -9.734 1.00 93.31 72 ASP A CA 1
ATOM 540 C C . ASP A 1 72 ? -2.205 11.479 -8.633 1.00 93.31 72 ASP A C 1
ATOM 542 O O . ASP A 1 72 ? -3.197 12.207 -8.547 1.00 93.31 72 ASP A O 1
ATOM 546 N N . THR A 1 73 ? -1.200 11.553 -7.764 1.00 94.19 73 THR A N 1
ATOM 547 C CA . THR A 1 73 ? -1.110 12.592 -6.728 1.00 94.19 73 THR A CA 1
ATOM 548 C C . THR A 1 73 ? -0.471 13.885 -7.237 1.00 94.19 73 THR A C 1
ATOM 550 O O . THR A 1 73 ? -0.403 14.860 -6.488 1.00 94.19 73 THR A O 1
ATOM 553 N N . SER A 1 74 ? 0.011 13.897 -8.483 1.00 92.25 74 SER A N 1
ATOM 554 C CA . SER A 1 74 ? 0.813 14.954 -9.109 1.00 92.25 74 SER A CA 1
ATOM 555 C C . SER A 1 74 ? 2.157 15.207 -8.418 1.00 92.25 74 SER A C 1
ATOM 557 O O . SER A 1 74 ? 2.885 16.129 -8.791 1.00 92.25 74 SER A O 1
ATOM 559 N N . VAL A 1 75 ? 2.516 14.391 -7.425 1.00 92.06 75 VAL A N 1
ATOM 560 C CA . VAL A 1 75 ? 3.797 14.467 -6.727 1.00 92.06 75 VAL A CA 1
ATOM 561 C C . VAL A 1 75 ? 4.806 13.629 -7.492 1.00 92.06 75 VAL A C 1
ATOM 563 O O . VAL A 1 75 ? 4.677 12.409 -7.567 1.00 92.06 75 VAL A O 1
ATOM 566 N N . HIS A 1 76 ? 5.821 14.307 -8.018 1.00 92.38 76 HIS A N 1
ATOM 567 C CA . HIS A 1 76 ? 6.955 13.691 -8.688 1.00 92.38 76 HIS A CA 1
ATOM 568 C C . HIS A 1 76 ? 8.231 14.041 -7.927 1.00 92.38 76 HIS A C 1
ATOM 570 O O . HIS A 1 76 ? 8.421 15.189 -7.517 1.00 92.38 76 HIS A O 1
ATOM 576 N N . VAL A 1 77 ? 9.091 13.050 -7.714 1.00 94.12 77 VAL A N 1
ATOM 577 C CA . VAL A 1 77 ? 10.381 13.216 -7.042 1.00 94.12 77 VAL A CA 1
ATOM 578 C C . VAL A 1 77 ? 11.488 12.647 -7.909 1.00 94.12 77 VAL A C 1
ATOM 580 O O . VAL A 1 77 ? 11.342 11.579 -8.490 1.00 94.12 77 VAL A O 1
ATOM 583 N N . GLU A 1 78 ? 12.617 13.341 -7.979 1.00 94.19 78 GLU A N 1
ATOM 584 C CA . GLU A 1 78 ? 13.819 12.786 -8.596 1.00 94.19 78 GLU A CA 1
ATOM 585 C C . GLU A 1 78 ? 14.492 11.824 -7.616 1.00 94.19 78 GLU A C 1
ATOM 587 O O . GLU A 1 78 ? 14.934 12.218 -6.533 1.00 94.19 78 GLU A O 1
ATOM 592 N N . ALA A 1 79 ? 14.572 10.552 -7.995 1.00 90.25 79 A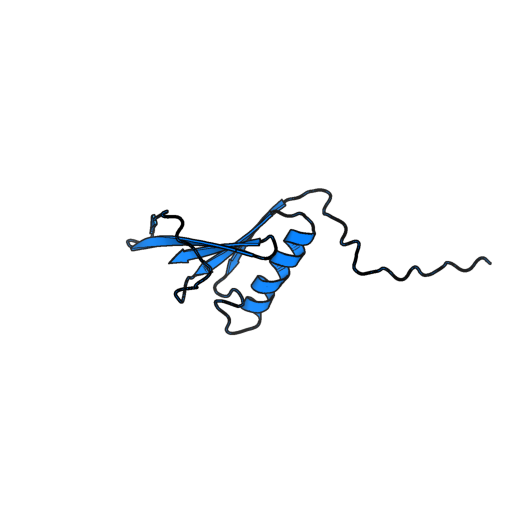LA A N 1
ATOM 593 C CA . ALA A 1 79 ? 15.233 9.511 -7.227 1.00 90.25 79 ALA A CA 1
ATOM 594 C C . ALA A 1 79 ? 16.108 8.663 -8.152 1.00 90.25 79 ALA A C 1
ATOM 596 O O . ALA A 1 79 ? 15.655 8.146 -9.168 1.00 90.25 79 ALA A O 1
ATOM 597 N N . LEU A 1 80 ? 17.386 8.504 -7.790 1.00 91.19 80 LEU A N 1
ATOM 598 C CA . LEU A 1 80 ? 18.355 7.711 -8.563 1.00 91.19 80 LEU A CA 1
ATOM 599 C C . LEU A 1 80 ? 18.462 8.136 -10.048 1.00 91.19 80 LEU A C 1
ATOM 601 O O . LEU A 1 80 ? 18.722 7.302 -10.914 1.00 91.19 80 LEU A O 1
ATOM 605 N N . GLY A 1 81 ? 18.260 9.428 -10.340 1.00 92.12 81 GLY A N 1
ATOM 606 C CA . GLY A 1 81 ? 18.306 9.983 -11.700 1.00 92.12 81 GLY A CA 1
ATOM 607 C C . GLY A 1 81 ? 17.078 9.669 -12.558 1.00 92.12 81 GLY A C 1
ATOM 608 O O . GLY A 1 81 ? 17.176 9.683 -13.785 1.00 92.12 81 GLY A O 1
ATOM 609 N N . LYS A 1 82 ? 15.951 9.323 -11.928 1.00 91.75 82 LYS A N 1
ATOM 610 C CA . LYS A 1 82 ? 14.655 9.129 -12.575 1.00 91.75 82 LYS A CA 1
ATOM 611 C C . LYS A 1 82 ? 13.586 9.934 -11.843 1.00 91.75 82 LYS A C 1
ATOM 613 O O . LYS A 1 82 ? 13.560 9.953 -10.612 1.00 91.75 82 LYS A O 1
ATOM 618 N N . SER A 1 83 ? 12.660 10.507 -12.606 1.00 93.00 83 SER A N 1
ATOM 619 C CA . SER A 1 83 ? 11.421 11.066 -12.067 1.00 93.00 83 SER A CA 1
ATOM 620 C C . SER A 1 83 ? 10.493 9.929 -11.650 1.00 93.00 83 SER A C 1
ATOM 622 O O . SER A 1 83 ? 10.161 9.075 -12.471 1.00 93.00 83 SER A O 1
ATOM 624 N N . VAL A 1 84 ? 10.119 9.920 -10.375 1.00 94.44 84 VAL A N 1
ATOM 625 C CA . VAL A 1 84 ? 9.257 8.921 -9.744 1.00 94.44 84 VAL A CA 1
ATOM 626 C C . VAL A 1 84 ? 7.944 9.579 -9.335 1.00 94.44 84 VAL A C 1
ATOM 628 O O . VAL A 1 84 ? 7.952 10.562 -8.589 1.00 94.44 84 VAL A O 1
ATOM 631 N N . GLY A 1 85 ? 6.826 9.035 -9.809 1.00 94.75 85 GLY A N 1
ATOM 632 C CA . GLY A 1 85 ? 5.470 9.483 -9.509 1.00 94.75 85 GLY A CA 1
ATOM 633 C C . GLY A 1 85 ? 4.810 8.657 -8.405 1.00 94.75 85 GLY A C 1
ATOM 634 O O . GLY A 1 85 ? 5.059 7.459 -8.250 1.00 94.75 85 GLY A O 1
ATOM 635 N N . PHE A 1 86 ? 3.926 9.292 -7.633 1.00 95.56 86 PHE A N 1
ATOM 636 C CA . PHE A 1 86 ? 3.114 8.602 -6.630 1.00 95.56 86 PHE A CA 1
ATOM 637 C C . PHE A 1 86 ? 1.645 8.559 -7.043 1.00 95.56 86 PHE A C 1
ATOM 639 O O . PHE A 1 86 ? 1.001 9.589 -7.238 1.00 95.56 86 PHE A O 1
ATOM 646 N N . PHE A 1 87 ? 1.083 7.357 -7.069 1.00 95.81 87 PHE A N 1
ATOM 647 C CA . PHE A 1 87 ? -0.337 7.111 -7.288 1.00 95.81 87 PHE A CA 1
ATOM 648 C C . PHE A 1 87 ? -0.984 6.650 -5.988 1.00 95.81 87 PHE A C 1
ATOM 650 O O . PHE A 1 87 ? -0.357 5.958 -5.191 1.00 95.81 87 PHE A O 1
ATOM 657 N N . HIS A 1 88 ? -2.241 7.001 -5.751 1.00 95.50 88 HIS A N 1
ATOM 658 C CA . HIS A 1 88 ? -2.939 6.656 -4.516 1.00 95.50 88 HIS A CA 1
ATOM 659 C C . HIS A 1 88 ? -4.275 5.979 -4.825 1.00 95.50 88 HIS A C 1
ATOM 661 O O . HIS A 1 88 ? -4.991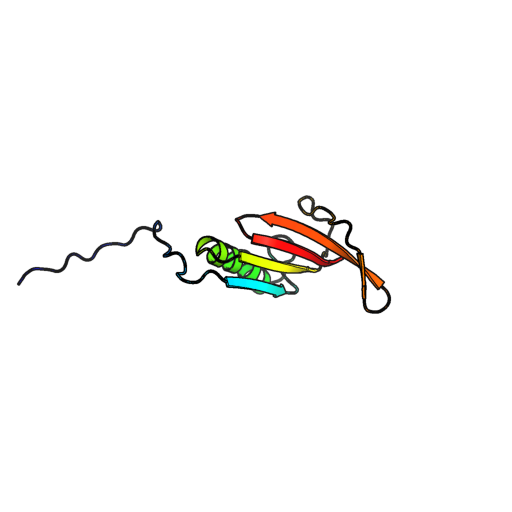 6.380 -5.732 1.00 95.50 88 HIS A O 1
ATOM 667 N N . GLU A 1 89 ? -4.613 4.943 -4.061 1.00 94.56 89 GLU A N 1
ATOM 668 C CA . GLU A 1 89 ? -5.940 4.344 -3.980 1.00 94.56 89 GLU A CA 1
ATOM 669 C C . GLU A 1 89 ? -6.308 4.125 -2.507 1.00 94.56 89 GLU A C 1
ATOM 671 O O . GLU A 1 89 ? -5.555 3.515 -1.749 1.00 94.56 89 GLU A O 1
ATOM 676 N N . LYS A 1 90 ? -7.497 4.560 -2.080 1.00 93.00 90 LYS A N 1
ATOM 677 C CA . LYS A 1 90 ? -7.989 4.291 -0.723 1.00 93.00 90 LYS A CA 1
ATOM 678 C C . LYS A 1 90 ? -9.051 3.205 -0.743 1.00 93.00 90 LYS A C 1
ATOM 680 O O . LYS A 1 90 ? -10.123 3.386 -1.317 1.00 93.00 90 LYS A O 1
ATOM 685 N N . LYS A 1 91 ? -8.790 2.081 -0.068 1.00 90.44 91 LYS A N 1
ATOM 686 C CA . LYS A 1 91 ? -9.689 0.917 -0.090 1.00 90.44 91 LYS A CA 1
ATOM 687 C C . LYS A 1 91 ? -9.718 0.187 1.245 1.00 90.44 91 LYS A C 1
ATOM 689 O O . LYS A 1 91 ? -8.677 -0.108 1.823 1.00 90.44 91 LYS A O 1
ATOM 694 N N . LYS A 1 92 ? -10.925 -0.145 1.724 1.00 90.00 92 LYS A N 1
ATOM 695 C CA . LYS A 1 92 ? -11.161 -0.862 2.998 1.00 90.00 92 LYS A CA 1
ATOM 696 C C . LYS A 1 92 ? -10.458 -0.212 4.208 1.00 90.00 92 LYS A C 1
ATOM 698 O O . LYS A 1 92 ? -9.942 -0.911 5.072 1.00 90.00 92 LYS A O 1
ATOM 703 N N . GLY A 1 93 ? -10.418 1.122 4.249 1.00 89.62 93 GLY A N 1
ATOM 704 C CA . GLY A 1 93 ? -9.787 1.876 5.341 1.00 89.62 93 GLY A CA 1
ATOM 705 C C . GLY A 1 93 ? -8.255 1.922 5.306 1.00 89.62 93 GLY A C 1
ATOM 706 O O . GLY A 1 93 ? -7.662 2.455 6.237 1.00 89.62 93 GLY A O 1
ATOM 707 N N . VAL A 1 94 ? -7.626 1.405 4.246 1.00 94.38 94 VAL A N 1
ATOM 708 C CA . VAL A 1 94 ? -6.172 1.423 4.039 1.00 94.38 94 VAL A CA 1
ATOM 709 C C . VAL A 1 94 ? -5.837 2.390 2.908 1.00 94.38 94 VAL A C 1
ATOM 711 O O . VAL A 1 94 ? -6.465 2.335 1.845 1.00 94.38 94 VAL A O 1
ATOM 714 N N . ASP A 1 95 ? -4.855 3.257 3.140 1.00 95.94 95 ASP A N 1
ATOM 715 C CA . ASP A 1 95 ? -4.280 4.134 2.117 1.00 95.94 95 ASP A CA 1
ATOM 716 C C . ASP A 1 95 ? -3.245 3.319 1.309 1.00 95.94 95 ASP A C 1
ATOM 718 O O . ASP A 1 95 ? -2.310 2.759 1.879 1.00 95.94 95 ASP A O 1
ATOM 722 N N . ARG A 1 96 ? -3.405 3.172 -0.008 1.00 95.19 96 ARG A N 1
ATOM 723 C CA . ARG A 1 96 ? -2.504 2.359 -0.844 1.00 95.19 96 ARG A CA 1
ATOM 724 C C . ARG A 1 96 ? -1.788 3.234 -1.851 1.00 95.19 96 ARG A C 1
ATOM 726 O O . ARG A 1 96 ? -2.417 3.780 -2.748 1.00 95.19 96 ARG A O 1
ATOM 733 N N . VAL A 1 97 ? -0.483 3.372 -1.688 1.00 96.31 97 VAL A N 1
ATOM 734 C CA . VAL A 1 97 ? 0.356 4.208 -2.537 1.00 96.31 97 VAL A CA 1
ATOM 735 C C . VAL A 1 97 ? 1.140 3.318 -3.492 1.00 96.31 97 VAL A C 1
ATOM 737 O O . VAL A 1 97 ? 1.764 2.343 -3.073 1.00 96.31 97 VAL A O 1
ATOM 740 N N . PHE A 1 98 ? 1.110 3.660 -4.773 1.00 95.69 98 PHE A N 1
ATOM 741 C CA . PHE A 1 98 ? 1.901 3.013 -5.802 1.00 95.69 98 PHE A CA 1
ATOM 742 C C . PHE A 1 98 ? 2.990 3.951 -6.303 1.00 95.69 98 PHE A C 1
ATOM 744 O O . PHE A 1 98 ? 2.744 5.142 -6.476 1.00 95.69 98 PHE A O 1
ATOM 751 N N . VAL A 1 99 ? 4.184 3.405 -6.497 1.00 94.88 99 VAL A N 1
ATOM 752 C CA . VAL A 1 99 ? 5.369 4.146 -6.945 1.00 94.88 99 VAL A CA 1
ATOM 753 C C . VAL A 1 99 ? 5.660 3.756 -8.389 1.00 94.88 99 VAL A C 1
ATOM 755 O O . VAL A 1 99 ? 5.814 2.563 -8.653 1.00 94.88 99 VAL A O 1
ATOM 758 N N . ASP A 1 100 ? 5.691 4.736 -9.287 1.00 91.31 100 ASP A N 1
ATOM 759 C CA . ASP A 1 100 ? 5.927 4.584 -10.734 1.00 91.31 100 ASP A CA 1
ATOM 760 C C . ASP A 1 100 ? 7.227 5.296 -11.129 1.00 91.31 100 ASP A C 1
ATOM 762 O O . ASP A 1 100 ? 7.342 6.495 -10.784 1.00 91.31 100 ASP A O 1
#

Radius of gyration: 18.3 Å; Cα contacts (8 Å, |Δi|>4): 164; chains: 1; bounding box: 41×41×57 Å

Mean predicted aligned error: 8.25 Å

Solvent-accessible surface area (backbone atoms only — not comparable to full-atom values): 5921 Å² total; per-residue (Å²): 139,82,84,80,81,81,79,80,83,68,93,82,70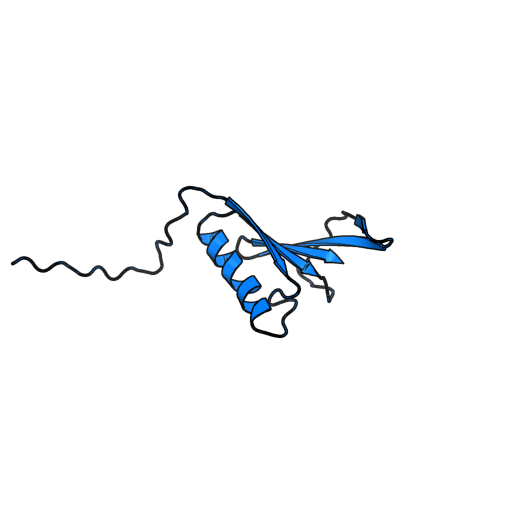,69,70,58,52,93,70,64,46,83,45,78,46,78,43,82,34,38,40,92,82,34,66,92,58,69,60,4,52,48,58,40,46,52,45,36,56,44,19,68,26,55,26,51,28,35,41,38,28,63,49,89,63,92,56,90,75,47,44,78,66,86,51,68,44,82,52,98,92,38,79,34,39,40,27,41,33,79,56,76,71,23,42,35,39,27,44,75

Foldseek 3Di:
DDDDDPDDDDPPCPPADPDAEEEEAEDQADPPQRDDDCVNVCNPPVQLSSLVSVHAYEYEHARPDDDPQWAWPPDWDQDPNDTKTWTWHQDSRYIYIHID

Nearest PDB structures (foldseek):
  6gng-assembly2_B  TM=9.364E-01  e=1.584E-11  Cyanophora paradoxa
  6gnf-assembly1_A  TM=9.355E-01  e=3.530E-10  Cyanobacterium sp. CLg1
  6gnf-assembly3_C  TM=9.167E-01  e=3.309E-10  Cyanobacterium sp. CLg1
  6gnf-assembly2_B  TM=9.021E-01  e=2.907E-10  Cyanobacterium sp. CLg1
  3vuf-assembly1_A  TM=9.273E-01  e=6.317E-10  Oryza sativa Japonica Group

Secondary structure (DSSP, 8-state):
----------TT-----SS--EEEEE-S-BTTTB-SSHHHHHHHHHHHHHHHTT-EEEEEEE--S--TTPEEEEEEEEETTEEEEEEEEEETTEEEEEE-

pLDDT: mean 86.21, std 16.75, range [30.27, 97.19]

InterPro domains:
  IPR013534 Starch synthase, catalytic domain [PF08323] (22-100)

Organism: NCBI:txid242159